Protein AF-A0A7H1BHL6-F1 (afdb_monomer_lite)

Structure (mmCIF, N/CA/C/O backbone):
data_AF-A0A7H1BHL6-F1
#
_entry.id   AF-A0A7H1BHL6-F1
#
loop_
_atom_site.group_PDB
_atom_site.id
_atom_site.type_symbol
_atom_site.label_atom_id
_atom_site.label_alt_id
_atom_site.label_comp_id
_atom_site.label_asym_id
_atom_site.label_entity_id
_atom_site.label_seq_id
_atom_site.pdbx_PDB_ins_code
_atom_site.Cartn_x
_atom_site.Cartn_y
_atom_site.Cartn_z
_atom_site.occupancy
_atom_site.B_iso_or_equiv
_atom_site.auth_seq_id
_atom_site.auth_comp_id
_atom_site.auth_asym_id
_atom_site.auth_atom_id
_atom_site.pdbx_PDB_model_num
ATOM 1 N N . MET A 1 1 ? -24.136 18.070 12.594 1.00 44.56 1 MET A N 1
ATOM 2 C CA . MET A 1 1 ? -22.780 17.489 12.631 1.00 44.56 1 MET A CA 1
ATOM 3 C C . MET A 1 1 ? -22.904 16.072 12.093 1.00 44.56 1 MET A C 1
ATOM 5 O O . MET A 1 1 ? -23.593 15.280 12.720 1.00 44.56 1 MET A O 1
ATOM 9 N N . SER A 1 2 ? -22.404 15.789 10.886 1.00 43.28 2 SER A N 1
ATOM 10 C CA . SER A 1 2 ? -22.473 14.430 10.326 1.00 43.28 2 SER A CA 1
ATOM 11 C C . SER A 1 2 ? -21.671 13.473 11.213 1.00 43.28 2 SER A C 1
ATOM 13 O O . SER A 1 2 ? -20.628 13.892 11.723 1.00 43.28 2 SER A O 1
ATOM 15 N N . PRO A 1 3 ? -22.130 12.228 11.435 1.00 53.62 3 PRO A N 1
ATOM 16 C CA . PRO A 1 3 ? -21.359 11.264 12.207 1.00 53.62 3 PRO A CA 1
ATOM 17 C C . PRO A 1 3 ? -19.971 11.087 11.568 1.00 53.62 3 PRO A C 1
ATOM 19 O O . PRO A 1 3 ? -19.871 11.101 10.335 1.00 53.62 3 PRO A O 1
ATOM 22 N N . PRO A 1 4 ? -18.897 10.951 12.367 1.00 57.00 4 PRO A N 1
ATOM 23 C CA . PRO A 1 4 ? -17.566 10.724 11.825 1.00 57.00 4 PRO A CA 1
ATOM 24 C C . PRO A 1 4 ? -17.586 9.470 10.946 1.00 57.00 4 PRO A C 1
ATOM 26 O O . PRO A 1 4 ? -18.118 8.429 11.337 1.00 57.00 4 PRO A O 1
ATOM 29 N N . ALA A 1 5 ? -17.035 9.579 9.735 1.00 66.62 5 ALA A N 1
ATOM 30 C CA . ALA A 1 5 ? -16.939 8.447 8.824 1.00 66.62 5 ALA A CA 1
ATOM 31 C C . ALA A 1 5 ? -16.150 7.311 9.495 1.00 66.62 5 ALA A C 1
ATOM 33 O O . ALA A 1 5 ? -15.042 7.538 9.988 1.00 66.62 5 ALA A O 1
ATOM 34 N N . ARG A 1 6 ? -16.722 6.099 9.508 1.00 81.19 6 ARG A N 1
ATOM 35 C CA . ARG A 1 6 ? -16.062 4.896 10.040 1.00 81.19 6 ARG A CA 1
ATOM 36 C C . ARG A 1 6 ? -14.781 4.615 9.255 1.00 81.19 6 ARG A C 1
ATOM 38 O O . ARG A 1 6 ? -14.764 4.794 8.033 1.00 81.19 6 ARG A O 1
ATOM 45 N N . ILE A 1 7 ? -13.740 4.135 9.935 1.00 88.19 7 ILE A N 1
ATOM 46 C CA . ILE A 1 7 ? -12.443 3.836 9.310 1.00 88.19 7 ILE A CA 1
ATOM 47 C C . ILE A 1 7 ? -12.566 2.904 8.094 1.00 88.19 7 ILE A C 1
ATOM 49 O O . ILE A 1 7 ? -11.914 3.149 7.086 1.00 88.19 7 ILE A O 1
ATOM 53 N N . SER A 1 8 ? -13.468 1.916 8.117 1.00 87.88 8 SER A N 1
ATOM 54 C CA . SER A 1 8 ? -13.644 0.953 7.020 1.00 87.88 8 SER A CA 1
ATOM 55 C C . SER A 1 8 ? -14.065 1.628 5.712 1.00 87.88 8 SER A C 1
ATOM 57 O O . SER A 1 8 ? -13.531 1.325 4.650 1.00 87.88 8 SER A O 1
ATOM 59 N N . SER A 1 9 ? -14.979 2.603 5.774 1.00 90.00 9 SER A N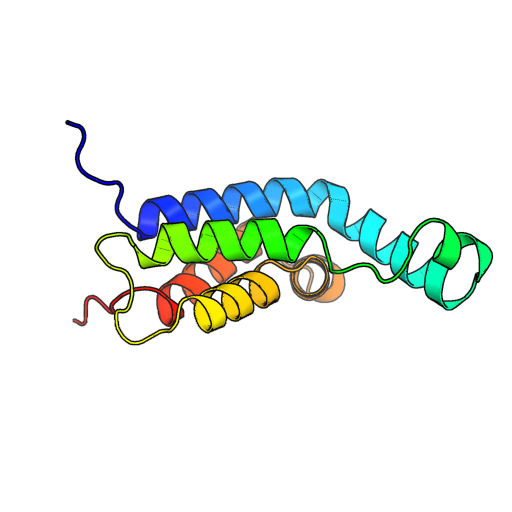 1
ATOM 60 C CA . SER A 1 9 ? -15.409 3.359 4.587 1.00 90.00 9 SER A CA 1
ATOM 61 C C . SER A 1 9 ? -14.289 4.253 4.047 1.00 90.00 9 SER A C 1
ATOM 63 O O . SER A 1 9 ? -14.115 4.370 2.829 1.00 90.00 9 SER A O 1
ATOM 65 N N . ALA A 1 10 ? -13.505 4.855 4.945 1.00 91.75 10 ALA A N 1
ATOM 66 C CA . ALA A 1 10 ? -12.346 5.654 4.566 1.00 91.75 10 ALA A CA 1
ATOM 67 C C . ALA A 1 10 ? -11.260 4.790 3.905 1.00 91.75 10 ALA A C 1
ATOM 69 O O . ALA A 1 10 ? -10.706 5.191 2.883 1.00 91.75 10 ALA A O 1
ATOM 70 N N . LEU A 1 11 ? -11.019 3.586 4.431 1.00 94.12 11 LEU A N 1
ATOM 71 C CA . LEU A 1 11 ? -10.069 2.629 3.874 1.00 94.12 11 LEU A CA 1
ATOM 72 C C . LEU A 1 11 ? -10.486 2.172 2.471 1.00 94.12 11 LEU A C 1
ATOM 74 O O . LEU A 1 11 ? -9.694 2.283 1.542 1.00 94.12 11 LEU A O 1
ATOM 78 N N . VAL A 1 12 ? -11.745 1.762 2.281 1.00 95.25 12 VAL A N 1
ATOM 79 C CA . VAL A 1 12 ? -12.270 1.378 0.955 1.00 95.25 12 VAL A CA 1
ATOM 80 C C . VAL A 1 12 ? -12.108 2.517 -0.057 1.00 95.25 12 VAL A C 1
ATOM 82 O O . VAL A 1 12 ? -11.668 2.302 -1.186 1.00 95.25 12 VAL A O 1
ATOM 85 N N . THR A 1 13 ? -12.400 3.753 0.357 1.00 95.62 13 THR A N 1
ATOM 86 C CA . THR A 1 13 ? -12.237 4.937 -0.500 1.00 95.62 13 THR A CA 1
ATOM 87 C C . THR A 1 13 ? -10.772 5.162 -0.883 1.00 95.62 13 THR A C 1
ATOM 89 O O . THR A 1 13 ? -10.477 5.443 -2.049 1.00 95.62 13 THR A O 1
ATOM 92 N N . LEU A 1 14 ? -9.851 5.011 0.075 1.00 94.88 14 LEU A N 1
ATOM 93 C CA . LEU A 1 14 ? -8.413 5.141 -0.152 1.00 94.88 14 LEU A CA 1
ATOM 94 C C . LEU A 1 14 ? -7.894 4.087 -1.138 1.00 94.88 14 LEU A C 1
ATOM 96 O O . LEU A 1 14 ? -7.182 4.436 -2.082 1.00 94.88 14 LEU A O 1
ATOM 100 N N . VAL A 1 15 ? -8.259 2.816 -0.953 1.00 97.31 15 VAL A N 1
ATOM 101 C CA . VAL A 1 15 ? -7.791 1.723 -1.819 1.00 97.31 15 VAL A CA 1
ATOM 102 C C . VAL A 1 15 ? -8.333 1.894 -3.239 1.00 97.31 15 VAL A C 1
ATOM 104 O O . VAL A 1 15 ? -7.560 1.840 -4.196 1.00 97.31 15 VAL A O 1
ATOM 107 N N . ALA A 1 16 ? -9.623 2.206 -3.397 1.00 97.25 16 ALA A N 1
ATOM 108 C CA . ALA A 1 16 ? -10.224 2.427 -4.713 1.00 97.25 16 ALA A CA 1
ATOM 109 C C . ALA A 1 16 ? -9.611 3.635 -5.448 1.00 97.25 16 ALA A C 1
ATOM 111 O O . ALA A 1 16 ? -9.372 3.585 -6.658 1.00 97.25 16 ALA A O 1
ATOM 112 N N . GLY A 1 17 ? -9.336 4.731 -4.731 1.00 95.44 17 GLY A N 1
ATOM 113 C CA . GLY A 1 17 ? -8.639 5.896 -5.286 1.00 95.44 17 GLY A CA 1
ATOM 114 C C . GLY A 1 17 ? -7.207 5.567 -5.712 1.00 95.44 17 GLY A C 1
ATOM 115 O O . GLY A 1 17 ? -6.769 5.957 -6.800 1.00 95.44 17 GLY A O 1
ATOM 116 N N . THR A 1 18 ? -6.503 4.789 -4.889 1.00 95.75 18 THR A N 1
ATOM 117 C CA . THR A 1 18 ? -5.143 4.337 -5.184 1.00 95.75 18 THR A CA 1
ATOM 118 C C . THR A 1 18 ? -5.111 3.417 -6.399 1.00 95.75 18 THR A C 1
ATOM 120 O O . THR A 1 18 ? -4.312 3.668 -7.298 1.00 95.75 18 THR A O 1
ATOM 123 N N . ARG A 1 19 ? -6.025 2.441 -6.522 1.00 97.19 19 ARG A N 1
ATOM 124 C CA . ARG A 1 19 ? -6.095 1.575 -7.713 1.00 97.19 19 ARG A CA 1
ATOM 125 C C . ARG A 1 19 ? -6.179 2.392 -8.999 1.00 97.19 19 ARG A C 1
ATOM 127 O O . ARG A 1 19 ? -5.369 2.186 -9.895 1.00 97.19 19 ARG A O 1
ATOM 134 N N . ARG A 1 20 ? -7.122 3.340 -9.084 1.00 96.88 20 ARG A N 1
ATOM 135 C CA . ARG A 1 20 ? -7.305 4.175 -10.291 1.00 96.88 20 ARG A CA 1
ATOM 136 C C . ARG A 1 20 ? -6.047 4.962 -10.650 1.00 96.88 20 ARG A C 1
ATOM 138 O O . ARG A 1 20 ? -5.799 5.245 -11.819 1.00 96.88 20 ARG A O 1
ATOM 145 N N . THR A 1 21 ? -5.278 5.353 -9.638 1.00 94.50 21 THR A N 1
ATOM 146 C CA . THR A 1 21 ? -3.999 6.037 -9.829 1.00 94.50 21 THR A CA 1
ATOM 147 C C . THR A 1 21 ? -2.956 5.054 -10.359 1.00 94.50 21 THR A C 1
ATOM 149 O O . THR A 1 21 ? -2.355 5.309 -11.401 1.00 94.50 21 THR A O 1
ATOM 152 N N . LEU A 1 22 ? -2.792 3.902 -9.705 1.00 95.38 22 LEU A N 1
ATOM 153 C CA . LEU A 1 22 ? -1.808 2.875 -10.057 1.00 95.38 22 LEU A CA 1
ATOM 154 C C . LEU A 1 22 ? -2.031 2.271 -11.445 1.00 95.38 22 LEU A C 1
ATOM 156 O O . LEU A 1 22 ? -1.063 2.115 -12.183 1.00 95.38 22 LEU A O 1
ATOM 160 N N . GLU A 1 23 ? -3.280 2.041 -11.853 1.00 96.38 23 GLU A N 1
ATOM 161 C CA . GLU A 1 23 ? -3.627 1.587 -13.211 1.00 96.38 23 GLU A CA 1
ATOM 162 C C . GLU A 1 23 ? -3.059 2.502 -14.306 1.00 96.38 23 GLU A C 1
ATOM 164 O O . GLU A 1 23 ? -2.792 2.050 -15.417 1.00 96.38 23 GLU A O 1
ATOM 169 N N . ARG A 1 24 ? -2.852 3.787 -13.999 1.00 94.62 24 ARG A N 1
ATOM 170 C CA . ARG A 1 24 ? -2.333 4.780 -14.945 1.00 94.62 24 ARG A CA 1
ATOM 171 C C . ARG A 1 24 ? -0.829 4.986 -14.828 1.00 94.62 24 ARG A C 1
ATOM 173 O O . ARG A 1 24 ? -0.174 5.202 -15.842 1.00 94.62 24 ARG A O 1
ATOM 180 N N . VAL A 1 25 ? -0.298 4.993 -13.604 1.00 91.31 25 VAL A N 1
ATOM 181 C CA . VAL A 1 25 ? 1.069 5.481 -13.345 1.00 91.31 25 VAL A CA 1
ATOM 182 C C . VAL A 1 25 ? 2.070 4.375 -13.037 1.00 91.31 25 VAL A C 1
ATOM 184 O O . VAL A 1 25 ? 3.263 4.597 -13.209 1.00 91.31 25 VAL A O 1
ATOM 187 N N . ALA A 1 26 ? 1.631 3.183 -12.613 1.00 92.75 26 ALA A N 1
ATOM 188 C CA . ALA A 1 26 ? 2.550 2.161 -12.110 1.00 92.75 26 ALA A CA 1
ATOM 189 C C . ALA A 1 26 ? 3.540 1.684 -13.183 1.00 92.75 26 ALA A C 1
ATOM 191 O O . ALA A 1 26 ? 4.740 1.645 -12.929 1.00 92.75 26 ALA A O 1
ATOM 192 N N . ALA A 1 27 ? 3.061 1.403 -14.399 1.00 92.62 27 ALA A N 1
ATOM 193 C CA . ALA A 1 27 ? 3.922 0.978 -15.505 1.00 92.62 27 ALA A CA 1
ATOM 194 C C . ALA A 1 27 ? 4.902 2.077 -15.957 1.00 92.62 27 ALA A C 1
ATOM 196 O O . ALA A 1 27 ? 6.041 1.781 -16.310 1.00 92.62 27 ALA A O 1
ATOM 197 N N . ILE A 1 28 ? 4.480 3.347 -15.915 1.00 90.19 28 ILE A N 1
ATOM 198 C CA . ILE A 1 28 ? 5.344 4.491 -16.246 1.00 90.19 28 ILE A CA 1
ATOM 199 C C . ILE A 1 28 ? 6.453 4.616 -15.197 1.00 90.19 28 ILE A C 1
ATOM 201 O O . ILE A 1 28 ? 7.620 4.744 -15.556 1.00 90.19 28 ILE A O 1
ATOM 205 N N . ASN A 1 29 ? 6.102 4.518 -13.913 1.00 87.06 29 ASN A N 1
ATOM 206 C CA . ASN A 1 29 ? 7.065 4.582 -12.817 1.00 87.06 29 ASN A CA 1
ATOM 207 C C . ASN A 1 29 ? 8.091 3.443 -12.892 1.00 87.06 29 ASN A C 1
ATOM 209 O O . ASN A 1 29 ? 9.281 3.689 -12.716 1.00 87.06 29 ASN A O 1
ATOM 213 N N . ASP A 1 30 ? 7.647 2.219 -13.187 1.00 90.12 30 ASP A N 1
ATOM 214 C CA . ASP A 1 30 ? 8.523 1.052 -13.354 1.00 90.12 30 ASP A CA 1
ATOM 215 C C . ASP A 1 30 ? 9.508 1.244 -14.516 1.00 90.12 30 ASP A C 1
ATOM 217 O O . ASP A 1 30 ? 10.713 1.052 -14.357 1.00 90.12 30 ASP A O 1
ATOM 221 N N . MET A 1 31 ? 9.022 1.731 -15.663 1.00 89.56 31 MET A N 1
ATOM 222 C CA . MET A 1 31 ? 9.861 2.050 -16.820 1.00 89.56 31 MET A CA 1
ATOM 223 C C . MET A 1 31 ? 10.904 3.129 -16.495 1.00 89.56 31 MET A C 1
ATOM 225 O O . MET A 1 31 ? 12.078 2.963 -16.827 1.00 89.56 31 MET A O 1
ATOM 229 N N . VAL A 1 32 ? 10.499 4.225 -15.845 1.00 85.50 32 VAL A N 1
ATOM 230 C CA . VAL A 1 32 ? 11.416 5.309 -15.454 1.00 85.50 32 VAL A CA 1
ATOM 231 C C . VAL A 1 32 ? 12.465 4.793 -14.469 1.00 85.50 32 VAL A C 1
ATOM 233 O O . VAL A 1 32 ? 13.651 5.062 -14.655 1.00 85.50 32 VAL A O 1
ATOM 236 N N . ARG A 1 33 ? 12.062 3.990 -13.475 1.00 83.31 33 ARG A N 1
ATOM 237 C CA . ARG A 1 33 ? 12.976 3.368 -12.506 1.00 83.31 33 ARG A CA 1
ATOM 238 C C . ARG A 1 33 ? 13.996 2.460 -13.199 1.00 83.31 33 ARG A C 1
ATOM 240 O O . ARG A 1 33 ? 15.188 2.555 -12.912 1.00 83.31 33 ARG A O 1
ATOM 247 N N . ALA A 1 34 ? 13.551 1.613 -14.127 1.00 86.00 34 ALA A N 1
ATOM 248 C CA . ALA A 1 34 ? 14.433 0.742 -14.900 1.00 86.00 34 ALA A CA 1
ATOM 249 C C . ALA A 1 34 ? 15.418 1.547 -15.767 1.00 86.00 34 ALA A C 1
ATOM 251 O O . ALA A 1 34 ? 16.608 1.240 -15.799 1.00 86.00 34 ALA A O 1
ATOM 252 N N . ALA A 1 35 ? 14.951 2.618 -16.416 1.00 85.44 35 ALA A N 1
ATOM 253 C CA . ALA A 1 35 ? 15.792 3.482 -17.240 1.00 85.44 35 ALA A CA 1
ATOM 254 C C . ALA A 1 35 ? 16.840 4.249 -16.412 1.00 85.44 35 ALA A C 1
ATOM 256 O O . ALA A 1 35 ? 18.008 4.316 -16.804 1.00 85.44 35 ALA A O 1
ATOM 257 N N . ALA A 1 36 ? 16.457 4.765 -15.239 1.00 84.25 36 ALA A N 1
ATOM 258 C CA . ALA A 1 36 ? 17.354 5.455 -14.309 1.00 84.25 36 ALA A CA 1
ATOM 259 C C . ALA A 1 36 ? 18.445 4.535 -13.728 1.00 84.25 36 ALA A C 1
ATOM 261 O O . ALA A 1 36 ? 19.500 5.014 -13.305 1.00 84.25 36 ALA A O 1
ATOM 262 N N . ALA A 1 37 ? 18.238 3.212 -13.711 1.00 83.19 37 ALA A N 1
ATOM 263 C CA . ALA A 1 37 ? 19.263 2.258 -13.286 1.00 83.19 37 ALA A CA 1
ATOM 264 C C . ALA A 1 37 ? 20.444 2.202 -14.272 1.00 83.19 37 ALA A C 1
ATOM 266 O O . ALA A 1 37 ? 21.591 2.063 -13.848 1.00 83.19 37 ALA A O 1
ATOM 267 N N . THR A 1 38 ? 20.174 2.364 -15.570 1.00 85.12 38 THR A N 1
ATOM 268 C CA . THR A 1 38 ? 21.170 2.228 -16.645 1.00 85.12 38 THR A CA 1
ATOM 269 C C . THR A 1 38 ? 21.616 3.549 -17.269 1.00 85.12 38 THR A C 1
ATOM 271 O O . THR A 1 38 ? 22.639 3.569 -17.947 1.00 85.12 38 THR A O 1
ATOM 274 N N . ASN A 1 39 ? 20.878 4.646 -17.064 1.00 81.69 39 ASN A N 1
ATOM 275 C CA . ASN A 1 39 ? 21.182 5.954 -17.643 1.00 81.69 39 ASN A CA 1
ATOM 276 C C . ASN A 1 39 ? 21.310 7.043 -16.551 1.00 81.69 39 ASN A C 1
ATOM 278 O O . ASN A 1 39 ? 20.294 7.470 -15.994 1.00 81.69 39 ASN A O 1
ATOM 282 N N . PRO A 1 40 ? 22.537 7.515 -16.256 1.00 77.19 40 PRO A N 1
ATOM 283 C CA . PRO A 1 40 ? 22.783 8.565 -15.268 1.00 77.19 40 PRO A CA 1
ATOM 284 C C . PRO A 1 40 ? 22.055 9.891 -15.542 1.00 77.19 40 PRO A C 1
ATOM 286 O O . PRO A 1 40 ? 21.607 10.522 -14.592 1.00 77.19 40 PRO A O 1
ATOM 289 N N . GLU A 1 41 ? 21.858 10.286 -16.804 1.00 79.19 41 GLU A N 1
ATOM 290 C CA . GLU A 1 41 ? 21.155 11.536 -17.152 1.00 79.19 41 GLU A CA 1
ATOM 291 C C . GLU A 1 41 ? 19.672 11.481 -16.746 1.00 79.19 41 GLU A C 1
ATOM 293 O O . GLU A 1 41 ? 19.094 12.462 -16.281 1.00 79.19 41 GLU A O 1
ATOM 298 N N . ILE A 1 42 ? 19.049 10.301 -16.848 1.00 74.75 42 ILE A N 1
ATOM 299 C CA . ILE A 1 42 ? 17.665 10.082 -16.396 1.00 74.75 42 ILE A CA 1
ATOM 300 C C . ILE A 1 42 ? 17.580 10.127 -14.865 1.00 74.75 42 ILE A C 1
ATOM 302 O O . ILE A 1 42 ? 16.589 10.613 -14.323 1.00 74.75 42 ILE A O 1
ATOM 306 N N . ARG A 1 43 ? 18.623 9.677 -14.156 1.00 72.19 43 ARG A N 1
ATOM 307 C CA . ARG A 1 43 ? 18.700 9.757 -12.689 1.00 72.19 43 ARG A CA 1
ATOM 308 C C . ARG A 1 43 ? 18.779 11.200 -12.188 1.00 72.19 43 ARG A C 1
ATOM 310 O O . ARG A 1 43 ? 18.243 11.493 -11.129 1.00 72.19 43 ARG A O 1
ATOM 317 N N . GLU A 1 44 ? 19.403 12.106 -12.937 1.00 73.50 44 GLU A N 1
ATOM 318 C CA . GLU A 1 44 ? 19.436 13.534 -12.588 1.00 73.50 44 GLU A CA 1
ATOM 319 C C . GLU A 1 44 ? 18.073 14.219 -12.777 1.00 73.50 44 GLU A C 1
ATOM 321 O O . GLU A 1 44 ? 17.716 15.104 -12.000 1.00 73.50 44 GLU A O 1
ATOM 326 N N . LEU A 1 45 ? 17.285 13.782 -13.767 1.00 73.94 45 LEU A N 1
ATOM 327 C CA . LEU A 1 45 ? 15.910 14.250 -13.994 1.00 73.94 45 LEU A CA 1
ATOM 328 C C . LEU A 1 45 ? 14.900 13.634 -13.017 1.00 73.94 45 LEU A C 1
ATOM 330 O O . LEU A 1 4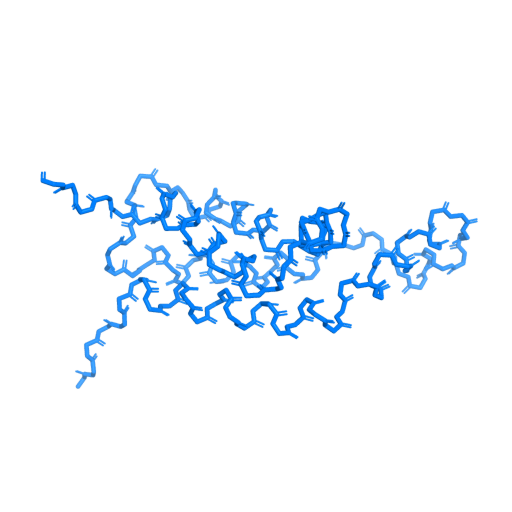5 ? 13.848 14.221 -12.760 1.00 73.94 45 LEU A O 1
ATOM 334 N N . TRP A 1 46 ? 15.219 12.456 -12.485 1.00 67.94 46 TRP A N 1
ATOM 335 C CA . TRP A 1 46 ? 14.401 11.711 -11.535 1.00 67.94 46 TRP A CA 1
ATOM 336 C 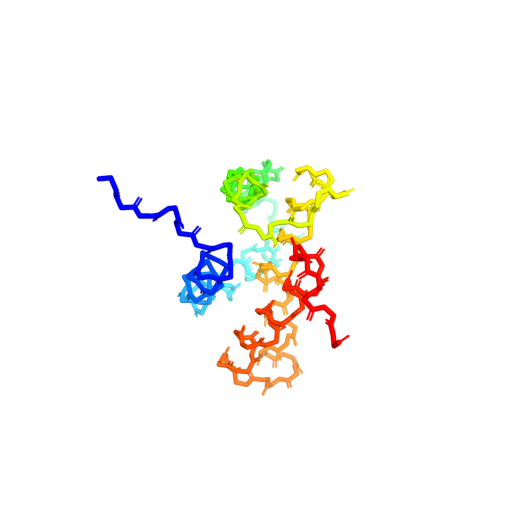C . TRP A 1 46 ? 15.237 11.291 -10.317 1.00 67.94 46 TRP A C 1
ATOM 338 O O . TRP A 1 46 ? 15.490 10.099 -10.122 1.00 67.94 46 TRP A O 1
ATOM 348 N N . PRO A 1 47 ? 15.724 12.261 -9.518 1.00 60.59 47 PRO A N 1
ATOM 349 C CA . PRO A 1 47 ? 16.598 11.966 -8.391 1.00 60.59 47 PRO A CA 1
ATOM 350 C C . PRO A 1 47 ? 15.893 11.066 -7.373 1.00 60.59 47 PRO A C 1
ATOM 352 O O . PRO A 1 47 ? 14.670 11.128 -7.230 1.00 60.59 47 PRO A O 1
ATOM 355 N N . ASP A 1 48 ? 16.681 10.296 -6.614 1.00 59.22 48 ASP A N 1
ATOM 356 C CA . ASP A 1 48 ? 16.254 9.482 -5.461 1.00 59.22 48 ASP A CA 1
ATOM 357 C C . ASP A 1 48 ? 15.772 10.359 -4.276 1.00 59.22 48 ASP A C 1
ATOM 359 O O . ASP A 1 48 ? 16.122 10.144 -3.115 1.00 59.22 48 ASP A O 1
ATOM 363 N N . GLN A 1 49 ? 15.006 11.416 -4.555 1.00 57.53 49 GLN A N 1
ATOM 364 C CA . GLN A 1 49 ? 14.319 12.213 -3.549 1.00 57.53 49 GLN A CA 1
ATOM 365 C C . GLN A 1 49 ? 13.357 11.313 -2.771 1.00 57.53 49 GLN A C 1
ATOM 367 O O . GLN A 1 49 ? 12.843 10.325 -3.304 1.00 57.53 49 GLN A O 1
ATOM 372 N N . ALA A 1 50 ? 13.092 11.686 -1.515 1.00 60.75 50 ALA A N 1
ATOM 373 C CA . ALA A 1 50 ? 12.081 11.036 -0.690 1.00 60.75 50 ALA A CA 1
ATOM 374 C C . ALA A 1 50 ? 10.808 10.827 -1.515 1.00 60.75 50 ALA A C 1
ATOM 376 O O . ALA A 1 50 ? 10.292 11.790 -2.086 1.00 60.75 50 ALA A O 1
ATOM 377 N N . ASP A 1 51 ? 10.353 9.574 -1.612 1.00 70.25 51 ASP A N 1
ATOM 378 C CA . ASP A 1 51 ? 9.231 9.216 -2.470 1.00 70.25 51 ASP A CA 1
ATOM 379 C C . ASP A 1 51 ? 8.036 10.117 -2.118 1.00 70.25 51 ASP A C 1
ATOM 381 O O . ASP A 1 51 ? 7.508 10.012 -1.004 1.00 70.25 51 ASP A O 1
ATOM 385 N N . PRO A 1 52 ? 7.591 11.014 -3.022 1.00 72.19 52 PRO A N 1
ATOM 386 C CA . PRO A 1 52 ? 6.534 11.974 -2.716 1.00 72.19 52 PRO A CA 1
ATOM 387 C C . PRO A 1 52 ? 5.231 11.296 -2.275 1.00 72.19 52 PRO A C 1
ATOM 389 O O . PRO A 1 52 ? 4.398 11.911 -1.604 1.00 72.19 52 PRO A O 1
ATOM 392 N N . ARG A 1 53 ? 5.057 10.009 -2.615 1.00 77.25 53 ARG A N 1
ATOM 393 C CA . ARG A 1 53 ? 3.937 9.183 -2.162 1.00 77.25 53 ARG A CA 1
ATOM 394 C C . ARG A 1 53 ? 3.958 8.969 -0.655 1.00 77.25 53 ARG A C 1
ATOM 396 O O . ARG A 1 53 ? 2.880 8.906 -0.072 1.00 77.25 53 ARG A O 1
ATOM 403 N N . TYR A 1 54 ? 5.128 8.877 -0.020 1.00 79.25 54 TYR A N 1
ATOM 404 C CA . TYR A 1 54 ? 5.217 8.633 1.420 1.00 79.25 54 TYR A CA 1
ATOM 405 C C . TYR A 1 54 ? 4.546 9.756 2.214 1.00 79.25 54 TYR A C 1
ATOM 407 O O . TYR A 1 54 ? 3.764 9.477 3.112 1.00 79.25 54 TYR A O 1
ATOM 415 N N . THR A 1 55 ? 4.722 11.020 1.820 1.00 83.19 55 THR A N 1
ATOM 416 C CA . THR A 1 55 ? 4.042 12.162 2.461 1.00 83.19 55 THR A CA 1
ATOM 417 C C . THR A 1 55 ? 2.515 12.053 2.374 1.00 83.19 55 THR A C 1
ATOM 419 O O . THR A 1 55 ? 1.802 12.301 3.352 1.00 83.19 55 THR A O 1
ATOM 422 N N . VAL A 1 56 ? 1.998 11.657 1.206 1.00 85.25 56 VAL A N 1
ATOM 423 C CA . VAL A 1 56 ? 0.556 11.453 0.991 1.00 85.25 56 VAL A CA 1
ATOM 424 C C . VAL A 1 56 ? 0.047 10.285 1.837 1.00 85.25 56 VAL A C 1
ATOM 426 O O . VAL A 1 56 ? -0.975 10.412 2.511 1.00 85.25 56 VAL A O 1
ATOM 429 N N . ILE A 1 57 ? 0.779 9.171 1.846 1.00 87.44 57 ILE A N 1
ATOM 430 C CA . ILE A 1 57 ? 0.427 7.971 2.606 1.00 87.44 57 ILE A CA 1
ATOM 431 C C . ILE A 1 57 ? 0.493 8.217 4.115 1.00 87.44 57 ILE A C 1
ATOM 433 O O . ILE A 1 57 ? -0.440 7.839 4.813 1.00 87.44 57 ILE A O 1
ATOM 437 N N . ALA A 1 58 ? 1.512 8.909 4.622 1.00 86.88 58 ALA A N 1
ATOM 438 C CA . ALA A 1 58 ? 1.634 9.251 6.037 1.00 86.88 58 ALA A CA 1
ATOM 439 C C . ALA A 1 58 ? 0.478 10.150 6.506 1.00 86.88 58 ALA A C 1
ATOM 441 O O . ALA A 1 58 ? -0.083 9.954 7.585 1.00 86.88 58 ALA A O 1
ATOM 442 N N . THR A 1 59 ? 0.051 11.092 5.660 1.00 89.56 59 THR A N 1
ATOM 443 C CA . THR A 1 59 ? -1.133 11.922 5.931 1.00 89.56 59 THR A CA 1
ATOM 444 C C . THR A 1 59 ? -2.410 11.076 5.975 1.00 89.56 59 THR A C 1
ATOM 446 O O . THR A 1 59 ? -3.245 11.252 6.867 1.00 89.56 59 THR A O 1
ATOM 449 N N . ALA A 1 60 ? -2.562 10.133 5.039 1.00 89.12 60 ALA A N 1
ATOM 450 C CA . ALA A 1 60 ? -3.691 9.207 5.021 1.00 89.12 60 ALA A CA 1
ATOM 451 C C . ALA A 1 60 ? -3.694 8.281 6.248 1.00 89.12 60 ALA A C 1
ATOM 453 O O . ALA A 1 60 ? -4.744 8.101 6.861 1.00 89.12 60 ALA A O 1
ATOM 454 N N . ALA A 1 61 ? -2.530 7.758 6.642 1.00 91.44 61 ALA A N 1
ATOM 455 C CA . ALA A 1 61 ? -2.347 6.910 7.814 1.00 91.44 61 ALA A CA 1
ATOM 456 C C . ALA A 1 61 ? -2.812 7.623 9.081 1.00 91.44 61 ALA A C 1
ATOM 458 O O . ALA A 1 61 ? -3.713 7.129 9.754 1.00 91.44 61 ALA A O 1
ATOM 459 N N . LYS A 1 62 ? -2.305 8.839 9.323 1.00 91.81 62 LYS A N 1
ATOM 460 C CA . LYS A 1 62 ? -2.722 9.674 10.453 1.00 91.81 62 LYS A CA 1
ATOM 461 C C . LYS A 1 62 ? -4.237 9.887 10.481 1.00 91.81 62 LYS A C 1
ATOM 463 O O . LYS A 1 62 ? -4.880 9.694 11.509 1.00 91.81 62 LYS A O 1
ATOM 468 N N . SER A 1 63 ? -4.825 10.238 9.334 1.00 90.50 63 SER A N 1
ATOM 469 C CA . SER A 1 63 ? -6.272 10.462 9.240 1.00 90.50 63 SER A CA 1
ATOM 470 C C . SER A 1 63 ? -7.095 9.194 9.486 1.00 90.50 63 SER A C 1
ATOM 472 O O . SER A 1 63 ? -8.210 9.285 10.001 1.00 90.50 63 SER A O 1
ATOM 474 N N . LEU A 1 64 ? -6.587 8.021 9.101 1.00 89.12 64 LEU A N 1
ATOM 475 C CA . LEU A 1 64 ? -7.243 6.736 9.336 1.00 89.12 64 LEU A CA 1
ATOM 476 C C . LEU A 1 64 ? -7.147 6.319 10.806 1.00 89.12 64 LEU A C 1
ATOM 478 O O . LEU A 1 64 ? -8.168 5.950 11.379 1.00 89.12 64 LEU A O 1
ATOM 482 N N . THR A 1 65 ? -5.972 6.431 11.429 1.00 89.62 65 THR A N 1
ATOM 483 C CA . THR A 1 65 ? -5.738 6.021 12.826 1.00 89.62 65 THR A CA 1
ATOM 484 C C . THR A 1 65 ? -6.512 6.860 13.844 1.00 89.62 65 THR A C 1
ATOM 486 O O . THR A 1 65 ? -6.810 6.388 14.934 1.00 89.62 65 THR A O 1
ATOM 489 N N . GLU A 1 66 ? -6.889 8.091 13.492 1.00 90.06 66 GLU A N 1
ATOM 490 C CA . GLU A 1 66 ? -7.716 8.968 14.334 1.00 90.06 66 GLU A CA 1
ATOM 491 C C . GLU A 1 66 ? -9.226 8.631 14.273 1.00 90.06 66 GLU A C 1
ATOM 493 O O . GLU A 1 66 ? -10.029 9.233 14.990 1.00 90.06 66 GLU A O 1
ATOM 498 N N . LYS A 1 67 ? -9.659 7.693 13.412 1.00 88.31 67 LYS A N 1
ATOM 499 C CA . LYS A 1 67 ? -11.083 7.357 13.229 1.00 88.31 67 LYS A CA 1
ATOM 500 C C . LYS A 1 67 ? -11.571 6.270 14.192 1.00 88.31 67 LYS A C 1
ATOM 502 O O . LYS A 1 67 ? -10.835 5.335 14.502 1.00 88.31 67 LYS A O 1
ATOM 507 N N . PRO A 1 68 ? -12.865 6.296 14.571 1.00 86.06 68 PRO A N 1
ATOM 508 C CA . PRO A 1 68 ? -13.487 5.183 15.280 1.00 86.06 68 PRO A CA 1
ATOM 509 C C . PRO A 1 68 ? -13.348 3.868 14.499 1.00 86.06 68 PRO A C 1
ATOM 511 O O . PRO A 1 68 ? -13.667 3.817 13.305 1.00 86.06 68 PRO A O 1
ATOM 514 N N . GLY A 1 69 ? -12.895 2.821 15.195 1.00 86.25 69 GLY A N 1
ATOM 515 C CA . GLY A 1 69 ? -12.624 1.490 14.639 1.00 86.25 69 GLY A CA 1
ATOM 516 C C . GLY A 1 69 ? -11.160 1.241 14.258 1.00 86.25 69 GLY A C 1
ATOM 517 O O . GLY A 1 69 ? -10.836 0.126 13.857 1.00 86.25 69 GLY A O 1
ATOM 518 N N . ALA A 1 70 ? -10.278 2.243 14.371 1.00 89.06 70 ALA A N 1
ATOM 519 C CA . ALA A 1 70 ? -8.837 2.049 14.225 1.00 89.06 70 ALA A CA 1
ATOM 520 C C . ALA A 1 70 ? -8.287 1.143 15.331 1.00 89.06 70 ALA A C 1
ATOM 522 O O . ALA A 1 70 ? -8.674 1.278 16.494 1.00 89.06 70 ALA A O 1
ATOM 523 N N . ARG A 1 71 ? -7.352 0.253 14.985 1.00 89.81 71 ARG A N 1
ATOM 524 C CA . ARG A 1 71 ? -6.624 -0.560 15.960 1.00 89.81 71 ARG A CA 1
ATOM 525 C C . ARG A 1 71 ? -5.799 0.372 16.866 1.00 89.81 71 ARG A C 1
ATOM 527 O O . ARG A 1 71 ? -4.885 1.022 16.374 1.00 89.81 71 ARG A O 1
ATOM 534 N N . PRO A 1 72 ? -6.058 0.438 18.184 1.00 82.56 72 PRO A N 1
ATOM 535 C CA . PRO A 1 72 ? -5.421 1.429 19.057 1.00 82.56 72 PRO A CA 1
ATOM 536 C C . PRO A 1 72 ? -3.952 1.118 19.374 1.00 82.56 72 PRO A C 1
ATOM 538 O O . PRO A 1 72 ? -3.241 1.969 19.896 1.00 82.56 72 PRO A O 1
ATOM 541 N N . THR A 1 73 ? -3.503 -0.109 19.105 1.00 85.75 73 THR A N 1
ATOM 542 C CA . THR A 1 73 ? -2.153 -0.575 19.442 1.00 85.75 73 THR A CA 1
ATOM 543 C C . THR A 1 73 ? -1.119 -0.284 18.363 1.00 85.75 73 THR A C 1
ATOM 545 O O . THR A 1 73 ? 0.058 -0.515 18.619 1.00 85.75 73 THR A O 1
ATOM 548 N N . ILE A 1 74 ? -1.531 0.162 17.169 1.00 88.69 74 ILE A N 1
ATOM 549 C CA . ILE A 1 74 ? -0.600 0.414 16.068 1.00 88.69 74 ILE A CA 1
ATOM 550 C C . ILE A 1 74 ? -0.169 1.891 16.048 1.00 88.69 74 ILE A C 1
ATOM 552 O O . ILE A 1 74 ? -1.033 2.773 15.997 1.00 88.69 74 ILE A O 1
ATOM 556 N N . PRO A 1 75 ? 1.142 2.191 16.096 1.00 92.56 75 PRO A N 1
ATOM 557 C CA . PRO A 1 75 ? 1.651 3.542 15.881 1.00 92.56 75 PRO A CA 1
ATOM 558 C C . PRO A 1 75 ? 1.281 4.080 14.492 1.00 92.56 75 PRO A C 1
ATOM 560 O O . PRO A 1 75 ? 1.145 3.322 13.530 1.00 92.56 75 PRO A O 1
ATOM 563 N N . VAL A 1 76 ? 1.154 5.403 14.365 1.00 92.75 76 VAL A N 1
ATOM 564 C CA . VAL A 1 76 ? 0.797 6.055 13.091 1.00 92.75 76 VAL A CA 1
ATOM 565 C C . VAL A 1 76 ? 1.867 5.813 12.028 1.00 92.75 76 VAL A C 1
ATOM 567 O O . VAL A 1 76 ? 1.545 5.619 10.858 1.00 92.75 76 VAL A O 1
ATOM 570 N N . GLU A 1 77 ? 3.130 5.804 12.439 1.00 93.19 77 GLU A N 1
ATOM 571 C CA . GLU A 1 77 ? 4.289 5.553 11.590 1.00 93.19 77 GLU A CA 1
ATOM 572 C C . GLU A 1 77 ? 4.250 4.131 11.022 1.00 93.19 77 GLU A C 1
ATOM 574 O O . GLU A 1 77 ? 4.387 3.936 9.818 1.00 93.19 77 GLU A O 1
ATOM 579 N N . GLU A 1 78 ? 3.946 3.143 11.864 1.00 94.75 78 GLU A N 1
ATOM 580 C CA . GLU A 1 78 ? 3.807 1.750 11.434 1.00 94.75 78 GLU A CA 1
ATOM 581 C C . GLU A 1 78 ? 2.603 1.572 10.494 1.00 94.75 78 GLU A C 1
ATOM 583 O O . GLU A 1 78 ? 2.701 0.910 9.461 1.00 94.75 78 GLU A O 1
ATOM 588 N N . ALA A 1 79 ? 1.477 2.234 10.782 1.00 94.94 79 ALA A N 1
ATOM 589 C CA . ALA A 1 79 ? 0.331 2.253 9.876 1.00 94.94 79 ALA A CA 1
ATOM 590 C C . ALA A 1 79 ? 0.678 2.884 8.513 1.00 94.94 79 ALA A C 1
ATOM 592 O O . ALA A 1 79 ? 0.210 2.406 7.475 1.00 94.94 79 ALA A O 1
ATOM 593 N N . ALA A 1 80 ? 1.505 3.936 8.498 1.00 94.50 80 ALA A N 1
ATOM 594 C CA . ALA A 1 80 ? 1.987 4.563 7.273 1.00 94.50 80 ALA A CA 1
ATOM 595 C C . ALA A 1 80 ? 2.880 3.618 6.466 1.00 94.50 80 ALA A C 1
ATOM 597 O O . ALA A 1 80 ? 2.685 3.506 5.257 1.00 94.50 80 ALA A O 1
ATOM 598 N N . ASP A 1 81 ? 3.788 2.895 7.117 1.00 94.88 81 ASP A N 1
ATOM 599 C CA . ASP A 1 81 ? 4.677 1.937 6.456 1.00 94.88 81 ASP A CA 1
ATOM 600 C C . ASP A 1 81 ? 3.894 0.760 5.850 1.00 94.88 81 ASP A C 1
ATOM 602 O O . ASP A 1 81 ? 4.129 0.379 4.697 1.00 94.88 81 ASP A O 1
ATOM 606 N N . ILE A 1 82 ? 2.891 0.240 6.568 1.00 96.12 82 ILE A N 1
ATOM 607 C CA . ILE A 1 82 ? 1.983 -0.802 6.061 1.00 96.12 82 ILE A CA 1
ATOM 608 C C . ILE A 1 82 ? 1.221 -0.306 4.829 1.00 96.12 82 ILE A C 1
ATOM 610 O O . ILE A 1 82 ? 1.199 -0.980 3.795 1.00 96.12 82 ILE A O 1
ATOM 614 N N . LEU A 1 83 ? 0.605 0.879 4.912 1.00 96.19 83 LEU A N 1
ATOM 615 C CA . LEU A 1 83 ? -0.109 1.473 3.781 1.00 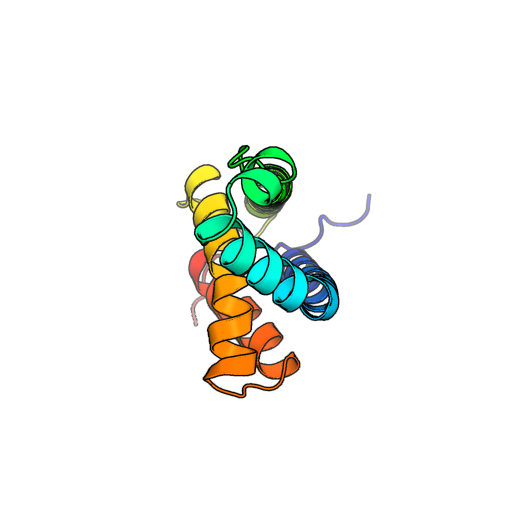96.19 83 LEU A CA 1
ATOM 616 C C . LEU A 1 83 ? 0.830 1.711 2.598 1.00 96.19 83 LEU A C 1
ATOM 618 O O . LEU A 1 83 ? 0.467 1.414 1.462 1.00 96.19 83 LEU A O 1
ATOM 622 N N . TYR A 1 84 ? 2.038 2.206 2.857 1.00 94.69 84 TYR A N 1
ATOM 623 C CA . TYR A 1 84 ? 3.027 2.519 1.833 1.00 94.69 84 TYR A CA 1
ATOM 624 C C . TYR A 1 84 ? 3.466 1.265 1.075 1.00 94.69 84 TYR A C 1
ATOM 626 O O . TYR A 1 84 ? 3.539 1.289 -0.155 1.00 94.69 84 TYR A O 1
ATOM 634 N N . GLY A 1 85 ? 3.697 0.162 1.791 1.00 95.69 85 GLY A N 1
ATOM 635 C CA . GLY A 1 85 ? 4.050 -1.125 1.199 1.00 95.69 85 GLY A CA 1
ATOM 636 C C . GLY A 1 85 ? 2.905 -1.740 0.393 1.00 95.69 85 GLY A C 1
ATOM 637 O O . GLY A 1 85 ? 3.087 -2.075 -0.781 1.00 95.69 85 GLY A O 1
ATOM 638 N N . ILE A 1 86 ? 1.714 -1.859 0.992 1.00 97.50 86 ILE A N 1
ATOM 639 C CA . ILE A 1 86 ? 0.566 -2.527 0.354 1.00 97.50 86 ILE A CA 1
ATOM 640 C C . ILE A 1 86 ? 0.044 -1.746 -0.857 1.00 97.50 86 ILE A C 1
ATOM 642 O O . ILE A 1 86 ? -0.338 -2.344 -1.863 1.00 97.50 86 ILE A O 1
ATOM 646 N N . LEU A 1 87 ? 0.061 -0.414 -0.788 1.00 96.25 87 LEU A N 1
ATOM 647 C CA . LEU A 1 87 ? -0.427 0.472 -1.847 1.00 96.25 87 LEU A CA 1
ATOM 648 C C . LEU A 1 87 ? 0.685 0.934 -2.807 1.00 96.25 87 LEU A C 1
ATOM 650 O O . LEU A 1 87 ? 0.531 1.932 -3.516 1.00 96.25 87 LEU A O 1
ATOM 654 N N . SER A 1 88 ? 1.811 0.220 -2.838 1.00 94.50 88 SER A N 1
ATOM 655 C CA . SER A 1 88 ? 2.939 0.531 -3.714 1.00 94.50 88 SER A CA 1
ATOM 656 C C . SER A 1 88 ? 2.681 0.138 -5.183 1.00 94.50 88 SER A C 1
ATOM 658 O O . SER A 1 88 ? 2.051 -0.892 -5.452 1.00 94.50 88 SER A O 1
ATOM 660 N N . PRO A 1 89 ? 3.193 0.913 -6.163 1.00 93.56 89 PRO A N 1
A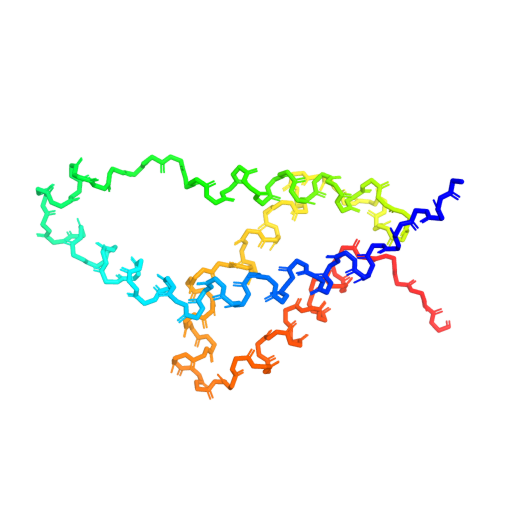TOM 661 C CA . PRO A 1 89 ? 3.234 0.512 -7.567 1.00 93.56 89 PRO A CA 1
ATOM 662 C C . PRO A 1 89 ? 3.916 -0.836 -7.778 1.00 93.56 89 PRO A C 1
ATOM 664 O O . PRO A 1 89 ? 3.458 -1.628 -8.597 1.00 93.56 89 PRO A O 1
ATOM 667 N N . GLU A 1 90 ? 4.983 -1.105 -7.027 1.00 93.75 90 GLU A N 1
ATOM 668 C CA . GLU A 1 90 ? 5.763 -2.332 -7.116 1.00 93.75 90 GLU A CA 1
ATOM 669 C C . GLU A 1 90 ? 4.899 -3.553 -6.783 1.00 93.75 90 GLU A C 1
ATOM 671 O O . GLU A 1 90 ? 4.791 -4.474 -7.593 1.00 93.75 90 GLU A O 1
ATOM 676 N N . LEU A 1 91 ? 4.209 -3.544 -5.638 1.00 96.81 91 LEU A N 1
ATOM 677 C CA . LEU A 1 91 ? 3.353 -4.664 -5.247 1.00 96.81 91 LEU A CA 1
ATOM 678 C C . LEU A 1 91 ? 2.115 -4.787 -6.144 1.00 96.81 91 LEU A C 1
ATOM 680 O O . LEU A 1 91 ? 1.684 -5.899 -6.462 1.00 96.81 91 LEU A O 1
ATOM 684 N N . PHE A 1 92 ? 1.566 -3.659 -6.600 1.00 98.00 92 PHE A N 1
ATOM 685 C CA . PHE A 1 92 ? 0.487 -3.650 -7.584 1.00 98.00 92 PHE A CA 1
ATOM 686 C C . PHE A 1 92 ? 0.897 -4.343 -8.886 1.00 98.00 92 PHE A C 1
ATOM 688 O O . PHE A 1 92 ? 0.151 -5.194 -9.373 1.00 98.00 92 PHE A O 1
ATOM 695 N N . LEU A 1 93 ? 2.078 -4.041 -9.434 1.00 97.62 93 LEU A N 1
ATOM 696 C CA . LEU A 1 93 ? 2.581 -4.686 -10.649 1.00 97.62 93 LEU A CA 1
ATOM 697 C C . LEU A 1 93 ? 2.903 -6.162 -10.421 1.00 97.62 93 LEU A C 1
ATOM 699 O O . LEU A 1 93 ? 2.512 -6.986 -11.244 1.00 97.62 93 LEU A O 1
ATOM 703 N N . VAL A 1 94 ? 3.510 -6.527 -9.288 1.00 98.19 94 VAL A N 1
ATOM 704 C CA . VAL A 1 94 ? 3.734 -7.943 -8.950 1.00 98.19 94 VAL A CA 1
ATOM 705 C C . VAL A 1 94 ? 2.422 -8.725 -9.024 1.00 98.19 94 VAL A C 1
ATOM 707 O O . VAL A 1 94 ? 2.354 -9.775 -9.659 1.00 98.19 94 VAL A O 1
ATOM 710 N N . LEU A 1 95 ? 1.345 -8.220 -8.422 1.00 98.69 95 LEU A N 1
ATOM 711 C CA . LEU A 1 95 ? 0.079 -8.952 -8.373 1.00 98.69 95 LEU A CA 1
ATOM 712 C C . LEU A 1 95 ? -0.711 -8.883 -9.689 1.00 98.69 95 LEU A C 1
ATOM 714 O O . LEU A 1 95 ? -1.252 -9.897 -10.130 1.00 98.69 95 LEU A O 1
ATOM 718 N N . THR A 1 96 ? -0.783 -7.720 -10.336 1.00 98.44 96 THR A N 1
ATOM 719 C CA . THR A 1 96 ? -1.634 -7.525 -11.525 1.00 98.44 96 THR A CA 1
ATOM 720 C C . THR A 1 96 ? -0.946 -7.882 -12.836 1.00 98.44 96 THR A C 1
ATOM 722 O O . THR A 1 96 ? -1.580 -8.479 -13.703 1.00 98.44 96 THR A O 1
ATOM 725 N N . ARG A 1 97 ? 0.349 -7.580 -12.983 1.00 97.31 97 ARG A N 1
ATOM 726 C CA . ARG A 1 97 ? 1.142 -7.906 -14.175 1.00 97.31 97 ARG A CA 1
ATOM 727 C C . ARG A 1 97 ? 1.750 -9.299 -14.050 1.00 97.31 97 ARG A C 1
ATOM 729 O O . ARG A 1 97 ? 1.463 -10.156 -14.879 1.00 97.31 97 ARG A O 1
ATOM 736 N N . ASP A 1 98 ? 2.533 -9.550 -13.001 1.00 98.19 98 ASP A N 1
ATOM 737 C CA . ASP A 1 98 ? 3.360 -10.766 -12.928 1.00 98.19 98 ASP A CA 1
ATOM 738 C C . ASP A 1 98 ? 2.555 -11.993 -12.463 1.00 98.19 98 ASP A C 1
ATOM 740 O O . ASP A 1 98 ? 2.844 -13.127 -12.852 1.00 98.19 98 ASP A O 1
ATOM 744 N N . ARG A 1 99 ? 1.517 -11.783 -11.641 1.00 98.50 99 ARG A N 1
ATOM 745 C CA . ARG A 1 99 ? 0.559 -12.825 -11.218 1.00 98.50 99 ARG A CA 1
ATOM 746 C C . ARG A 1 99 ? -0.795 -12.743 -11.924 1.00 98.50 99 ARG A C 1
ATOM 748 O O . ARG A 1 99 ? -1.680 -13.535 -11.599 1.00 98.50 99 ARG A O 1
ATOM 755 N N . ALA A 1 100 ? -0.944 -11.833 -12.889 1.00 98.25 100 ALA A N 1
ATOM 756 C CA . ALA A 1 100 ? -2.127 -11.688 -13.740 1.00 98.25 100 ALA A CA 1
ATOM 757 C C . ALA A 1 100 ? -3.459 -11.518 -12.978 1.00 98.25 100 ALA A C 1
ATOM 759 O O . ALA A 1 100 ? -4.515 -11.955 -13.443 1.00 98.25 100 ALA A O 1
ATOM 760 N N . TRP A 1 101 ? -3.447 -10.917 -11.784 1.00 98.69 101 TRP A N 1
ATOM 761 C CA . TRP A 1 101 ? -4.695 -10.631 -11.079 1.00 98.69 101 TRP A CA 1
ATOM 762 C C . TRP A 1 101 ? -5.470 -9.510 -11.775 1.00 98.69 101 TRP A C 1
ATOM 764 O O . TRP A 1 101 ? -4.886 -8.478 -12.113 1.00 98.69 101 TRP A O 1
ATOM 774 N N . PRO A 1 102 ? -6.804 -9.637 -11.904 1.00 98.25 102 PRO A N 1
ATOM 775 C CA . PRO A 1 102 ? -7.638 -8.499 -12.261 1.00 98.25 102 PRO A CA 1
ATOM 776 C C . PRO A 1 102 ? -7.447 -7.358 -11.245 1.00 98.25 102 PRO A C 1
ATOM 778 O O . PRO A 1 102 ? -7.420 -7.636 -10.041 1.00 98.25 102 PRO A O 1
ATOM 781 N N . PRO A 1 103 ? -7.400 -6.081 -11.663 1.00 97.19 103 PRO A N 1
ATOM 782 C CA . PRO A 1 103 ? -7.244 -4.959 -10.732 1.00 97.19 103 PRO A CA 1
ATOM 783 C C . PRO A 1 103 ? -8.316 -4.914 -9.633 1.00 97.19 103 PRO A C 1
ATOM 785 O O . PRO A 1 103 ? -8.022 -4.568 -8.493 1.00 97.19 103 PRO A O 1
ATOM 788 N N . ALA A 1 104 ? -9.546 -5.342 -9.935 1.00 97.81 104 ALA A N 1
ATOM 789 C CA . ALA A 1 104 ? -10.616 -5.468 -8.942 1.00 97.81 104 ALA A CA 1
ATOM 790 C C . ALA A 1 104 ? -10.299 -6.504 -7.846 1.00 97.81 104 ALA A C 1
ATOM 792 O O . ALA A 1 104 ? -10.625 -6.296 -6.681 1.00 97.81 104 ALA A O 1
ATOM 793 N N . LYS A 1 105 ? -9.615 -7.603 -8.198 1.00 98.44 105 LYS A N 1
ATOM 794 C CA . LYS A 1 105 ? -9.151 -8.599 -7.224 1.00 98.44 105 LYS A CA 1
ATOM 795 C C . LYS A 1 105 ? -8.062 -8.016 -6.323 1.00 98.44 105 LYS A C 1
ATOM 797 O O . LYS A 1 105 ? -8.065 -8.287 -5.128 1.00 98.44 105 LYS A O 1
ATOM 802 N N . TRP A 1 106 ? -7.152 -7.216 -6.885 1.00 98.62 106 TRP A N 1
ATOM 803 C CA . TRP A 1 106 ? -6.151 -6.494 -6.098 1.00 98.62 106 TRP A CA 1
ATOM 804 C C . TRP A 1 106 ? -6.800 -5.502 -5.124 1.00 98.62 106 TRP A C 1
ATOM 806 O O . TRP A 1 106 ? -6.416 -5.485 -3.961 1.00 98.62 106 TRP A O 1
ATOM 816 N N . GLU A 1 107 ? -7.807 -4.734 -5.565 1.00 98.44 107 GLU A N 1
ATOM 817 C CA . GLU A 1 107 ? -8.532 -3.782 -4.703 1.00 98.44 107 GLU A CA 1
ATOM 818 C C . GLU A 1 107 ? -9.154 -4.495 -3.499 1.00 98.44 107 GLU A C 1
ATOM 820 O O . GLU A 1 107 ? -8.930 -4.082 -2.363 1.00 98.44 107 GLU A O 1
ATOM 825 N N . GLN A 1 108 ? -9.865 -5.602 -3.734 1.00 98.19 108 GLN A N 1
ATOM 826 C CA . GLN A 1 108 ? -10.468 -6.383 -2.655 1.00 98.19 108 GLN A CA 1
ATOM 827 C C . GLN A 1 108 ? -9.407 -6.933 -1.694 1.00 98.19 108 GLN A C 1
ATOM 829 O O . GLN A 1 108 ? -9.502 -6.741 -0.486 1.00 98.19 108 GLN A O 1
ATOM 834 N N . TRP A 1 109 ? -8.357 -7.558 -2.232 1.00 98.50 109 TRP A N 1
ATOM 835 C CA . TRP A 1 109 ? -7.277 -8.117 -1.422 1.00 98.50 109 TRP A CA 1
ATOM 836 C C . TRP A 1 109 ? -6.556 -7.055 -0.578 1.00 98.50 109 TRP A C 1
ATOM 838 O O . TRP A 1 109 ? -6.253 -7.300 0.591 1.00 98.50 109 TRP A O 1
ATOM 848 N N . ALA A 1 110 ? -6.295 -5.875 -1.145 1.00 98.38 110 ALA A N 1
ATOM 849 C CA . ALA A 1 110 ? -5.660 -4.774 -0.432 1.00 98.38 110 ALA A CA 1
ATOM 850 C C . ALA A 1 110 ? -6.569 -4.250 0.690 1.00 98.38 110 ALA A C 1
ATOM 852 O O . ALA A 1 110 ? -6.093 -4.047 1.805 1.00 98.38 110 ALA A O 1
ATOM 853 N N . CYS A 1 11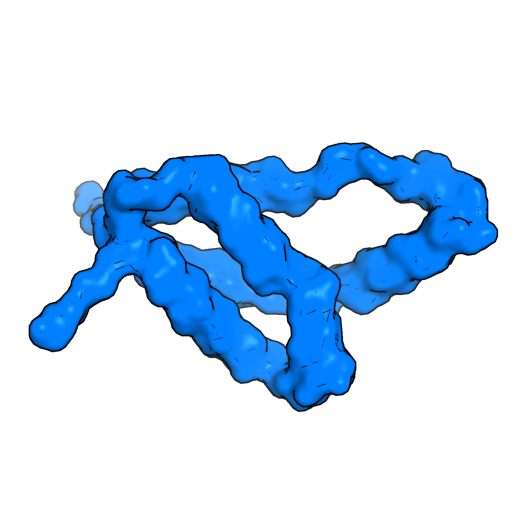1 ? -7.874 -4.099 0.429 1.00 97.38 111 CYS A N 1
ATOM 854 C CA . CYS A 1 111 ? -8.864 -3.758 1.451 1.00 97.38 111 CYS A CA 1
ATOM 855 C C . CYS A 1 111 ? -8.867 -4.767 2.604 1.00 97.38 111 CYS A C 1
ATOM 857 O O . CYS A 1 111 ? -8.776 -4.354 3.758 1.00 97.38 111 CYS A O 1
ATOM 859 N N . ASP A 1 112 ? -8.935 -6.065 2.310 1.00 96.94 112 ASP A N 1
ATOM 860 C CA . ASP A 1 112 ? -9.003 -7.120 3.329 1.00 96.94 112 ASP A CA 1
ATOM 861 C C . ASP A 1 112 ? -7.711 -7.178 4.157 1.00 96.94 112 ASP A C 1
ATOM 863 O O . ASP A 1 112 ? -7.742 -7.207 5.389 1.00 96.94 112 ASP A O 1
ATOM 867 N N . THR A 1 113 ? -6.561 -7.108 3.482 1.00 97.56 113 THR A N 1
ATOM 868 C CA . THR A 1 113 ? -5.241 -7.114 4.126 1.00 97.56 113 THR A CA 1
ATOM 869 C C . THR A 1 113 ? -5.085 -5.913 5.051 1.00 97.56 113 THR A C 1
ATOM 871 O O . THR A 1 113 ? -4.776 -6.085 6.229 1.00 97.56 113 THR A O 1
ATOM 874 N N . LEU A 1 114 ? -5.355 -4.701 4.561 1.00 96.50 114 LEU A N 1
ATOM 875 C CA . LEU A 1 114 ? -5.249 -3.482 5.364 1.00 96.50 114 LEU A CA 1
ATOM 876 C C . LEU A 1 114 ? -6.276 -3.452 6.495 1.00 96.50 114 LEU A C 1
ATOM 878 O O . LEU A 1 114 ? -5.957 -2.984 7.585 1.00 96.50 114 LEU A O 1
ATOM 882 N N . SER A 1 115 ? -7.474 -3.994 6.270 1.00 94.62 115 SER A N 1
ATOM 883 C CA . SER A 1 115 ? -8.486 -4.122 7.320 1.00 94.62 115 SER A CA 1
ATOM 884 C C . SER A 1 115 ? -7.967 -4.988 8.464 1.00 94.62 115 SER A C 1
ATOM 886 O O . SER A 1 115 ? -7.989 -4.548 9.609 1.00 94.62 115 SER A O 1
ATOM 888 N N . SER A 1 116 ? -7.399 -6.160 8.162 1.00 93.81 116 SER A N 1
ATOM 889 C CA . SER A 1 116 ? -6.861 -7.064 9.191 1.00 93.81 116 SER A CA 1
ATOM 890 C C . SER A 1 116 ? -5.775 -6.414 10.062 1.00 93.81 116 SER A C 1
ATOM 892 O O . SER A 1 116 ? -5.705 -6.652 11.269 1.00 93.81 116 SER A O 1
ATOM 894 N N . GLN A 1 117 ? -4.945 -5.556 9.462 1.00 93.50 117 GLN A N 1
ATOM 895 C CA . GLN A 1 117 ? -3.827 -4.912 10.147 1.00 93.50 117 GLN A CA 1
ATOM 896 C C . GLN A 1 117 ? -4.265 -3.670 10.934 1.00 93.50 117 GLN A C 1
ATOM 898 O O . GLN A 1 117 ? -3.843 -3.479 12.073 1.00 93.50 117 GLN A O 1
ATOM 903 N N . LEU A 1 118 ? -5.125 -2.831 10.351 1.00 93.81 118 LEU A N 1
ATOM 904 C CA . LEU A 1 118 ? -5.357 -1.462 10.824 1.00 93.81 118 LEU A CA 1
ATOM 905 C C . LEU A 1 118 ? -6.673 -1.269 11.580 1.00 93.81 118 LEU A C 1
ATOM 907 O O . LEU A 1 118 ? -6.851 -0.236 12.228 1.00 93.81 118 LEU A O 1
ATOM 911 N N . LEU A 1 119 ? -7.609 -2.212 11.485 1.00 92.62 119 LEU A N 1
ATOM 912 C CA . LEU A 1 119 ? -8.916 -2.112 12.129 1.00 92.62 119 LEU A CA 1
ATOM 913 C C . LEU A 1 119 ? -8.966 -3.001 13.372 1.00 92.62 119 LEU A C 1
ATOM 915 O O . LEU A 1 119 ? -8.228 -3.981 13.496 1.00 92.62 119 LEU A O 1
ATOM 919 N N . ILE A 1 120 ? -9.835 -2.632 14.311 1.00 89.12 120 ILE A N 1
ATOM 920 C CA . ILE A 1 120 ? -10.221 -3.524 15.403 1.00 89.12 120 ILE A CA 1
ATOM 921 C C . ILE A 1 120 ? -10.924 -4.726 14.775 1.00 89.12 120 ILE A C 1
ATOM 923 O O . ILE A 1 120 ? -11.800 -4.564 13.927 1.00 89.12 120 ILE A O 1
ATOM 927 N N . ASP A 1 121 ? -10.508 -5.921 15.181 1.00 74.50 121 ASP A N 1
ATOM 928 C CA . ASP A 1 121 ? -11.227 -7.137 14.834 1.00 74.50 121 ASP A CA 1
ATOM 929 C C . ASP A 1 121 ? -12.537 -7.099 15.628 1.00 74.50 121 ASP A C 1
ATOM 931 O O . ASP A 1 121 ? -12.510 -7.168 16.861 1.00 74.50 121 ASP A O 1
ATOM 935 N N . ASP A 1 122 ? -13.673 -6.926 14.949 1.00 57.88 122 ASP A N 1
ATOM 936 C CA . ASP A 1 122 ? -15.006 -7.070 15.550 1.00 57.88 122 ASP A CA 1
ATOM 937 C C . ASP A 1 122 ? -15.259 -8.567 15.786 1.00 57.88 122 ASP A C 1
ATOM 939 O O . ASP A 1 122 ? -16.145 -9.158 15.170 1.00 57.88 122 ASP A O 1
ATOM 943 N N . GLY A 1 123 ? -14.400 -9.194 16.598 1.00 49.91 123 GLY A N 1
ATOM 944 C CA . GLY A 1 123 ? -14.365 -10.629 16.836 1.00 49.91 123 GLY A CA 1
ATOM 945 C C . GLY A 1 123 ? -15.768 -11.209 16.994 1.00 49.91 123 GLY A C 1
ATOM 946 O O . GLY A 1 123 ? -16.614 -10.618 17.664 1.00 49.91 123 GLY A O 1
ATOM 947 N N . LEU A 1 124 ? -15.977 -12.349 16.331 1.00 37.94 124 LEU A N 1
ATOM 948 C CA . LEU A 1 124 ? -17.098 -13.269 16.544 1.00 37.94 124 LEU A CA 1
ATOM 949 C C . LEU A 1 124 ? -17.561 -13.325 18.007 1.00 37.94 124 LEU A C 1
ATOM 951 O O . LEU A 1 124 ? -16.686 -13.462 18.894 1.00 37.94 124 LEU A O 1
#

InterPro domains:
  IPR036271 Tetracyclin repressor-like, C-terminal domain superfamily [SSF48498] (20-105)

Secondary structure (DSSP, 8-state):
-PPPPPHHHHHHHHHHHHHHHHHHHHHHHHHHHHHHHH-HHHHHHS-----HHHHHHHHHHHHHHTSTTB-TTS-HHHHHHHHHHHT-HHHHHIIIIIS---HHHHHHHHHHHHHHHHB-----

pLDDT: mean 87.2, std 13.15, range [37.94, 98.69]

Radius of gyration: 16.3 Å; chains: 1; bounding box: 46×31×37 Å

Organism: NCBI:txid2768069

Foldseek 3Di:
DPPFDALLVLLLVVLVVLLVVLVPCLVVVVVLVVCVVPDVVSCVVVPPPDDPVLVVLLVSLVVSCPHPFWDVPDDSVNSSVLSCVLSDSVVQCCCCPVVVDDSVRSSVVSSVVSCVVTGDDPDD

Sequence (124 aa):
MSPPARISSALVTLVAGTRRTLERVAAINDMVRAAAATNPEIRELWPDQADPRYTVIATAAKSLTEKPGARPTIPVEEAADILYGILSPELFLVLTRDRAWPPAKWEQWACDTLSSQLLIDDGL